Protein AF-A0A962YR96-F1 (afdb_monomer)

Structure (mmCIF, N/CA/C/O backbone):
data_AF-A0A962YR96-F1
#
_entry.id   AF-A0A962YR96-F1
#
loop_
_atom_site.group_PDB
_atom_site.id
_atom_site.type_symbol
_atom_site.label_atom_id
_atom_site.label_alt_id
_atom_site.label_comp_id
_atom_site.label_asym_id
_atom_site.label_entity_id
_atom_site.label_seq_id
_atom_site.pdbx_PDB_ins_code
_atom_site.Cartn_x
_atom_site.Cartn_y
_atom_site.Cartn_z
_atom_site.occupancy
_atom_site.B_iso_or_equiv
_atom_site.auth_seq_id
_atom_site.auth_comp_id
_atom_site.auth_asym_id
_atom_site.auth_atom_id
_atom_site.pdbx_PDB_model_num
ATOM 1 N N . MET A 1 1 ? 25.691 2.048 -33.014 1.00 63.41 1 MET A N 1
A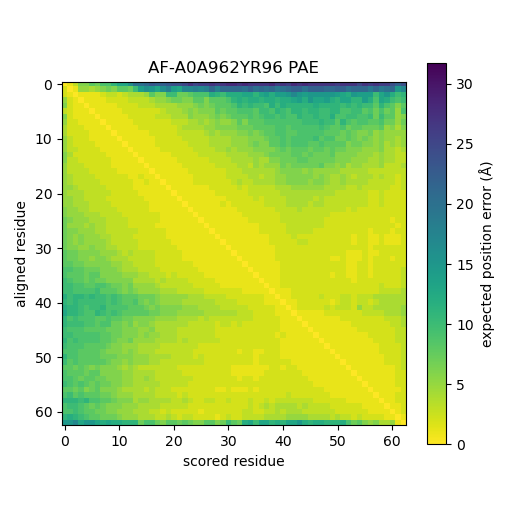TOM 2 C CA . MET A 1 1 ? 24.376 2.354 -32.402 1.00 63.41 1 MET A CA 1
ATOM 3 C C . MET A 1 1 ? 24.317 3.854 -32.160 1.00 63.41 1 MET A C 1
ATOM 5 O O . MET A 1 1 ? 25.215 4.362 -31.506 1.00 63.41 1 MET A O 1
ATOM 9 N N . ASN A 1 2 ? 23.342 4.560 -32.739 1.00 89.31 2 ASN A N 1
ATOM 10 C CA . ASN A 1 2 ? 23.233 6.023 -32.634 1.00 89.31 2 ASN A CA 1
ATOM 11 C C . ASN A 1 2 ? 22.784 6.429 -31.212 1.00 89.31 2 ASN A C 1
ATOM 13 O O . ASN A 1 2 ? 21.976 5.735 -30.588 1.00 89.31 2 ASN A O 1
ATOM 17 N N . GLU A 1 3 ? 23.299 7.546 -30.704 1.00 90.88 3 GLU A N 1
ATOM 18 C CA . GLU A 1 3 ? 22.954 8.146 -29.414 1.00 90.88 3 GLU A CA 1
ATOM 19 C C . GLU A 1 3 ? 21.439 8.317 -29.218 1.00 90.88 3 GLU A C 1
ATOM 21 O O . GLU A 1 3 ? 20.908 7.971 -28.162 1.00 90.88 3 GLU A O 1
ATOM 26 N N . ALA A 1 4 ? 20.704 8.708 -30.264 1.00 90.62 4 ALA A N 1
ATOM 27 C CA . ALA A 1 4 ? 19.244 8.816 -30.213 1.00 90.62 4 ALA A CA 1
ATOM 28 C C . ALA A 1 4 ? 18.560 7.470 -29.887 1.00 90.62 4 ALA A C 1
ATOM 30 O O . ALA A 1 4 ? 17.616 7.400 -29.095 1.00 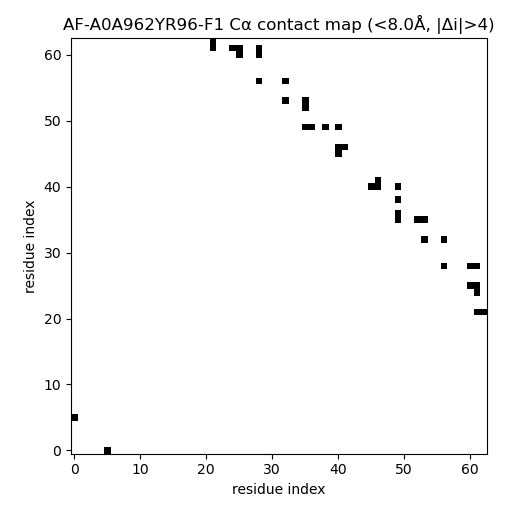90.62 4 ALA A O 1
ATOM 31 N N . GLN A 1 5 ? 19.072 6.368 -30.445 1.00 91.69 5 GLN A N 1
ATOM 32 C CA . GLN A 1 5 ? 18.557 5.020 -30.198 1.00 91.69 5 GLN A CA 1
ATOM 33 C C . GLN A 1 5 ? 18.911 4.531 -28.785 1.00 91.69 5 GLN A C 1
ATOM 35 O O . GLN A 1 5 ? 18.102 3.855 -28.142 1.00 91.69 5 GLN A O 1
ATOM 40 N N . ARG A 1 6 ? 20.095 4.898 -28.275 1.00 93.44 6 ARG A N 1
ATOM 41 C CA . ARG A 1 6 ? 20.498 4.654 -26.880 1.00 93.44 6 ARG A CA 1
ATOM 42 C C . ARG A 1 6 ? 19.579 5.385 -25.906 1.00 93.44 6 ARG A C 1
ATOM 44 O O . ARG A 1 6 ? 19.044 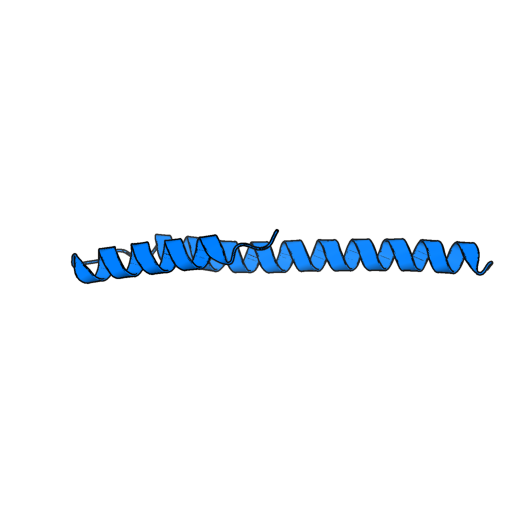4.753 -24.998 1.00 93.44 6 ARG A O 1
ATOM 51 N N . ASN A 1 7 ? 19.347 6.674 -26.126 1.00 94.81 7 ASN A N 1
ATOM 52 C CA . ASN A 1 7 ? 18.520 7.504 -25.252 1.00 94.81 7 ASN A CA 1
ATOM 53 C C . ASN A 1 7 ? 17.066 7.020 -25.222 1.00 94.81 7 ASN A C 1
ATOM 55 O O . ASN A 1 7 ? 16.475 6.921 -24.146 1.00 94.81 7 ASN A O 1
ATOM 59 N N . ARG A 1 8 ? 16.518 6.596 -26.369 1.00 93.50 8 ARG A N 1
ATOM 60 C CA . ARG A 1 8 ? 15.180 5.988 -26.430 1.00 93.50 8 ARG A CA 1
ATOM 61 C C . ARG A 1 8 ? 15.088 4.694 -25.619 1.00 93.50 8 ARG A C 1
ATOM 63 O O . ARG A 1 8 ? 14.131 4.516 -24.871 1.00 93.50 8 ARG A O 1
ATOM 70 N N . ARG A 1 9 ? 16.085 3.807 -25.720 1.00 93.50 9 ARG A N 1
ATOM 71 C CA . ARG A 1 9 ? 16.138 2.573 -24.913 1.00 93.50 9 ARG A CA 1
ATOM 72 C C . ARG A 1 9 ? 16.224 2.874 -23.416 1.00 93.50 9 ARG A C 1
ATOM 74 O O . ARG A 1 9 ? 15.499 2.265 -22.637 1.00 93.50 9 ARG A O 1
ATOM 81 N N . LEU A 1 10 ? 17.054 3.839 -23.019 1.00 95.56 10 LEU A N 1
ATOM 82 C CA . LEU A 1 10 ? 17.172 4.254 -21.619 1.00 95.56 10 LEU A CA 1
ATOM 83 C C . LEU A 1 10 ? 15.862 4.831 -21.073 1.00 95.56 10 LEU A C 1
ATOM 85 O O . LEU A 1 10 ? 15.501 4.532 -19.938 1.00 95.56 10 LEU A O 1
ATOM 89 N N . LEU A 1 11 ? 15.132 5.616 -21.870 1.00 95.56 11 LEU A N 1
ATOM 90 C CA . LEU A 1 11 ? 13.827 6.145 -21.473 1.00 95.56 11 LEU A CA 1
ATOM 91 C C . LEU A 1 11 ? 12.815 5.021 -21.215 1.00 95.56 11 LEU A C 1
ATOM 93 O O . LEU A 1 11 ? 12.161 5.025 -20.175 1.00 95.56 11 LEU A O 1
ATOM 97 N N . VAL A 1 12 ? 12.738 4.036 -22.114 1.00 95.81 12 VAL A N 1
ATOM 98 C CA . VAL A 1 12 ? 11.853 2.870 -21.954 1.00 95.81 12 VAL A CA 1
ATOM 99 C C . VAL A 1 12 ? 12.205 2.086 -20.688 1.00 95.81 12 VAL A C 1
ATOM 101 O O . VAL A 1 12 ? 11.317 1.756 -19.907 1.00 95.81 12 VAL A O 1
ATOM 104 N N . ILE A 1 13 ? 13.495 1.842 -20.435 1.00 95.69 13 ILE A N 1
ATOM 105 C CA . ILE A 1 13 ? 13.947 1.143 -19.222 1.00 95.69 13 ILE A CA 1
ATOM 106 C C . ILE A 1 13 ? 13.563 1.931 -17.963 1.00 95.69 13 ILE A C 1
ATOM 108 O O . ILE A 1 13 ? 13.043 1.350 -17.014 1.00 95.69 13 ILE A O 1
ATOM 112 N N . LYS A 1 14 ? 13.758 3.257 -17.955 1.00 95.94 14 LYS A N 1
ATOM 113 C CA . LYS A 1 14 ? 13.363 4.116 -16.826 1.00 95.94 14 LYS A CA 1
ATOM 114 C C . LYS A 1 14 ? 11.856 4.067 -16.568 1.00 95.94 14 LYS A C 1
ATOM 116 O O . LYS A 1 14 ? 11.444 3.946 -15.416 1.00 95.94 14 LYS A O 1
ATOM 121 N N . GLN A 1 15 ? 11.038 4.119 -17.618 1.00 95.44 15 GLN A N 1
ATOM 122 C CA . GLN A 1 15 ? 9.580 4.012 -17.506 1.00 95.44 15 GLN A CA 1
ATOM 123 C C . GLN A 1 15 ? 9.148 2.636 -16.985 1.00 95.44 15 GLN A C 1
ATOM 125 O O . GLN A 1 15 ? 8.288 2.552 -16.105 1.00 95.44 15 GLN A O 1
ATOM 130 N N . ALA A 1 16 ? 9.776 1.563 -17.471 1.00 95.62 16 ALA A N 1
ATOM 131 C CA . ALA A 1 16 ? 9.512 0.207 -17.006 1.00 95.62 16 ALA A CA 1
ATOM 132 C C . ALA A 1 16 ? 9.885 0.032 -15.525 1.00 95.62 16 ALA A C 1
ATOM 134 O O . ALA A 1 16 ? 9.087 -0.501 -14.755 1.00 95.62 16 ALA A O 1
ATOM 135 N N . ALA A 1 17 ? 11.048 0.543 -15.109 1.00 95.69 17 ALA A N 1
ATOM 136 C CA . ALA A 1 17 ? 11.503 0.501 -13.721 1.00 95.69 17 ALA A CA 1
ATOM 137 C C . ALA A 1 17 ? 10.590 1.312 -12.787 1.00 95.69 17 ALA A C 1
ATOM 139 O O . ALA A 1 17 ? 10.191 0.815 -11.737 1.00 95.69 17 ALA A O 1
ATOM 140 N N . SER A 1 18 ? 10.195 2.525 -13.188 1.00 94.50 18 SER A N 1
ATOM 141 C CA . SER A 1 18 ? 9.226 3.347 -12.447 1.00 94.50 18 SER A CA 1
ATOM 142 C C . SER A 1 18 ? 7.880 2.633 -12.288 1.00 94.50 18 SER A C 1
ATOM 144 O O . SER A 1 18 ? 7.331 2.587 -11.189 1.00 94.50 18 SER A O 1
ATOM 146 N N . SER A 1 19 ? 7.386 2.009 -13.360 1.00 94.44 19 SER A N 1
ATOM 147 C CA . SER A 1 19 ? 6.127 1.258 -13.331 1.00 94.44 19 SER A CA 1
ATOM 14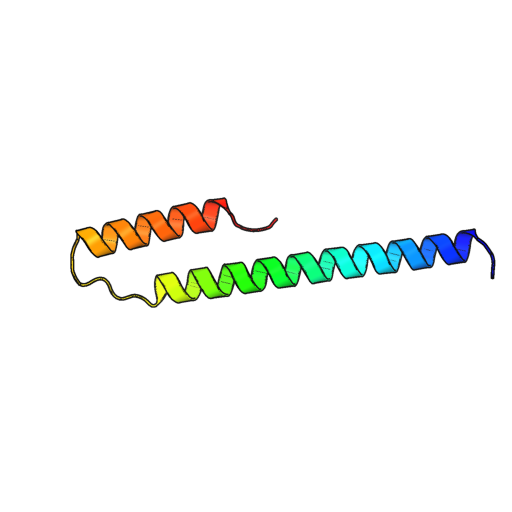8 C C . SER A 1 19 ? 6.217 0.017 -12.440 1.00 94.44 19 SER A C 1
ATOM 150 O O . SER A 1 19 ? 5.279 -0.287 -11.708 1.00 94.44 19 SER A O 1
ATOM 152 N N . ALA A 1 20 ? 7.344 -0.701 -12.477 1.00 95.62 20 ALA A N 1
ATOM 153 C CA . ALA A 1 20 ? 7.586 -1.856 -11.616 1.00 95.62 20 ALA A CA 1
ATOM 154 C C . ALA A 1 20 ? 7.647 -1.459 -10.138 1.00 95.62 20 ALA A C 1
ATOM 156 O O . ALA A 1 20 ? 7.005 -2.098 -9.308 1.00 95.62 20 ALA A O 1
ATOM 157 N N . ARG A 1 21 ? 8.349 -0.364 -9.825 1.00 95.88 21 ARG A N 1
ATOM 158 C CA . ARG A 1 21 ? 8.419 0.190 -8.473 1.00 95.88 21 ARG A CA 1
ATOM 159 C C . ARG A 1 21 ? 7.033 0.550 -7.941 1.00 95.88 21 ARG A C 1
ATOM 161 O O . ARG A 1 21 ? 6.678 0.089 -6.865 1.00 95.88 21 ARG A O 1
ATOM 168 N N . ARG A 1 22 ? 6.226 1.280 -8.719 1.00 95.00 22 ARG A N 1
ATOM 169 C CA . ARG A 1 22 ? 4.857 1.647 -8.319 1.00 95.00 22 ARG A CA 1
ATOM 170 C C . ARG A 1 22 ? 3.992 0.418 -8.030 1.00 95.00 22 ARG A C 1
ATOM 172 O O . ARG A 1 22 ? 3.274 0.400 -7.038 1.00 95.00 22 ARG A O 1
ATOM 179 N N . ARG A 1 23 ? 4.075 -0.626 -8.865 1.00 96.19 23 ARG A N 1
ATOM 180 C CA . ARG A 1 23 ? 3.358 -1.890 -8.613 1.00 96.19 23 ARG A CA 1
ATOM 181 C C . ARG A 1 23 ? 3.805 -2.557 -7.315 1.00 96.19 23 ARG A C 1
ATOM 183 O O . ARG A 1 23 ? 2.956 -3.041 -6.581 1.00 96.19 23 ARG A O 1
ATOM 190 N N . SER A 1 24 ? 5.108 -2.567 -7.036 1.00 97.31 24 SER A N 1
ATOM 191 C CA . SER A 1 24 ? 5.642 -3.119 -5.788 1.00 97.31 24 SER A CA 1
ATOM 192 C C . SER A 1 24 ? 5.149 -2.338 -4.570 1.00 97.31 24 SER A C 1
ATOM 194 O O . SER A 1 24 ? 4.717 -2.942 -3.598 1.00 97.31 24 SER A O 1
ATOM 196 N N . GLU A 1 25 ? 5.180 -1.007 -4.629 1.00 97.00 25 GLU A N 1
ATOM 197 C CA . GLU A 1 25 ? 4.702 -0.143 -3.545 1.00 97.00 25 GLU A CA 1
ATOM 198 C C . GLU A 1 25 ? 3.200 -0.347 -3.294 1.00 97.00 25 GLU A C 1
ATOM 200 O O . GLU A 1 25 ? 2.781 -0.478 -2.146 1.00 97.00 25 GLU A O 1
ATOM 205 N N . LEU A 1 26 ? 2.396 -0.439 -4.360 1.00 97.19 26 LEU A N 1
ATOM 206 C CA . LEU A 1 26 ? 0.967 -0.748 -4.268 1.00 97.19 26 LEU A CA 1
ATOM 207 C C . LEU A 1 26 ? 0.697 -2.139 -3.690 1.00 97.19 26 LEU A C 1
ATOM 209 O O . LEU A 1 26 ? -0.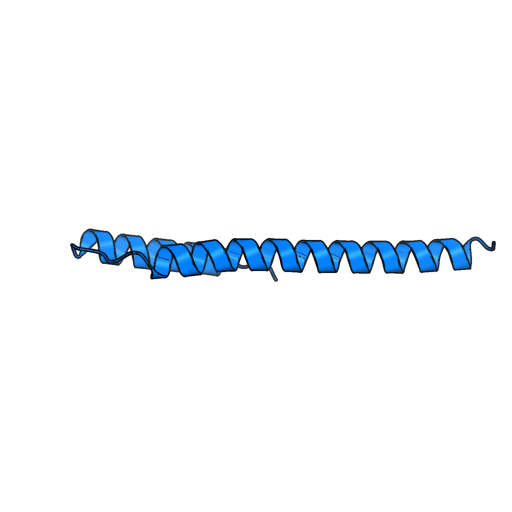213 -2.278 -2.880 1.00 97.19 26 LEU A O 1
ATOM 213 N N . ALA A 1 27 ? 1.474 -3.153 -4.076 1.00 97.81 27 ALA A N 1
ATOM 214 C CA . ALA A 1 27 ? 1.329 -4.505 -3.540 1.00 97.81 27 ALA A CA 1
ATOM 215 C C . ALA A 1 27 ? 1.597 -4.532 -2.029 1.00 97.81 27 ALA A C 1
ATOM 217 O O . ALA A 1 27 ? 0.765 -5.011 -1.268 1.00 97.81 27 ALA A O 1
ATOM 218 N N . THR A 1 28 ? 2.695 -3.920 -1.577 1.00 97.44 28 THR A N 1
ATOM 219 C CA . THR A 1 28 ? 3.005 -3.805 -0.144 1.00 97.44 28 THR A CA 1
ATOM 220 C C . THR A 1 28 ? 1.950 -3.001 0.615 1.00 97.44 28 THR A C 1
ATOM 222 O O . THR A 1 28 ? 1.621 -3.322 1.757 1.00 97.44 28 THR A O 1
ATOM 225 N N . TRP A 1 29 ? 1.411 -1.941 0.007 1.00 97.88 29 TRP A N 1
ATOM 226 C CA . TRP A 1 29 ? 0.301 -1.194 0.592 1.00 97.88 29 TRP A CA 1
ATOM 227 C C . TRP A 1 29 ? -0.944 -2.081 0.755 1.00 97.88 29 TRP A C 1
ATOM 229 O O . TRP A 1 29 ? -1.532 -2.101 1.836 1.00 97.88 29 TRP A O 1
ATOM 239 N N . GLN A 1 30 ? -1.291 -2.864 -0.271 1.00 98.06 30 GLN A N 1
ATOM 240 C CA . GLN A 1 30 ? -2.437 -3.774 -0.248 1.00 98.06 30 GLN A CA 1
ATOM 241 C C . GLN A 1 30 ? -2.270 -4.870 0.810 1.00 98.06 30 GLN A C 1
ATOM 243 O O . GLN A 1 30 ? -3.186 -5.105 1.588 1.00 98.06 30 GLN A O 1
ATOM 248 N N . GLU A 1 31 ? -1.085 -5.474 0.918 1.00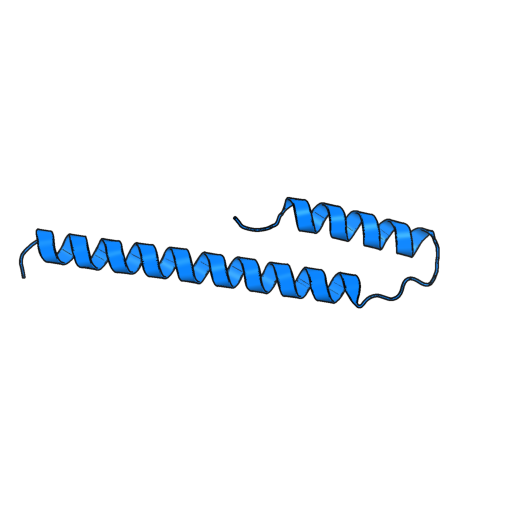 98.12 31 GLU A N 1
ATOM 249 C CA . GLU A 1 31 ? -0.785 -6.478 1.949 1.00 98.12 31 GLU A CA 1
ATOM 250 C C . GLU A 1 31 ? -1.027 -5.939 3.366 1.00 98.12 31 GLU A C 1
ATOM 252 O O . GLU A 1 31 ? -1.605 -6.620 4.213 1.00 98.12 31 GLU A O 1
ATOM 257 N N . ARG A 1 32 ? -0.617 -4.691 3.634 1.00 97.69 32 ARG A N 1
ATOM 258 C CA . ARG A 1 32 ? -0.860 -4.035 4.930 1.00 97.69 32 ARG A CA 1
ATOM 259 C C . ARG A 1 32 ? -2.340 -3.765 5.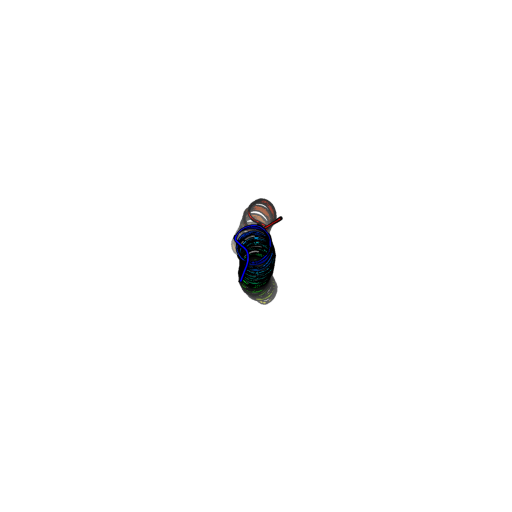162 1.00 97.69 32 ARG A C 1
ATOM 261 O O . ARG A 1 32 ? -2.809 -3.911 6.289 1.00 97.69 32 ARG A O 1
ATOM 268 N N . TYR A 1 33 ? -3.055 -3.366 4.116 1.00 97.81 33 TYR A N 1
ATOM 269 C CA . TYR A 1 33 ? -4.485 -3.101 4.181 1.00 97.81 33 TYR A CA 1
ATOM 270 C C . TYR A 1 33 ? -5.258 -4.378 4.521 1.00 97.81 33 TYR A C 1
ATOM 272 O O . TYR A 1 33 ? -6.014 -4.401 5.493 1.00 97.81 33 TYR A O 1
ATOM 280 N N . ASP A 1 34 ? -4.981 -5.461 3.798 1.00 98.06 34 ASP A N 1
ATOM 281 C CA . ASP A 1 34 ? -5.599 -6.770 4.009 1.00 98.06 34 ASP A CA 1
ATOM 282 C C . ASP A 1 34 ? -5.266 -7.318 5.401 1.00 98.06 34 ASP A C 1
ATOM 284 O O . ASP A 1 34 ? -6.137 -7.838 6.103 1.00 98.06 34 ASP A O 1
ATOM 288 N N . HIS A 1 35 ? -4.017 -7.145 5.849 1.00 97.75 35 HIS A N 1
ATOM 289 C CA . HIS A 1 35 ? -3.613 -7.520 7.199 1.00 97.75 35 HIS A CA 1
ATOM 290 C C . HIS A 1 35 ? -4.434 -6.778 8.258 1.00 97.75 35 HIS A C 1
ATOM 292 O O . HIS A 1 35 ? -5.012 -7.426 9.132 1.00 97.75 35 HIS A O 1
ATOM 298 N N . LEU A 1 36 ? -4.540 -5.447 8.165 1.00 97.00 36 LEU A N 1
ATOM 299 C CA . LEU A 1 36 ? -5.336 -4.657 9.105 1.00 97.00 36 LEU A CA 1
ATOM 300 C C . LEU A 1 36 ? -6.811 -5.061 9.082 1.00 97.00 36 LEU A C 1
ATOM 302 O O . LEU A 1 36 ? -7.402 -5.166 10.150 1.00 97.00 36 LEU A O 1
ATOM 306 N N . GLN A 1 37 ? -7.398 -5.339 7.915 1.00 96.31 37 GLN A N 1
ATOM 307 C CA . GLN A 1 37 ? -8.785 -5.812 7.815 1.00 96.31 37 GLN A CA 1
ATOM 308 C C . GLN A 1 37 ? -8.998 -7.211 8.408 1.00 96.31 37 GLN A C 1
ATOM 310 O O . GLN A 1 37 ? -10.080 -7.509 8.909 1.00 96.31 37 GLN A O 1
ATOM 315 N N . SER A 1 38 ? -7.979 -8.073 8.372 1.00 97.50 38 SER A N 1
ATOM 316 C CA . SER A 1 38 ? -8.066 -9.429 8.926 1.00 97.50 38 SER A CA 1
ATOM 317 C C . SER A 1 38 ? -8.129 -9.458 10.460 1.00 97.50 38 SER A C 1
ATOM 319 O O . SER A 1 38 ? -8.592 -10.444 11.045 1.00 97.50 38 SER A O 1
ATOM 321 N N . ILE A 1 39 ? -7.684 -8.384 11.123 1.00 96.50 39 ILE A N 1
ATOM 322 C CA . ILE A 1 39 ? -7.706 -8.261 12.581 1.00 96.50 39 ILE A CA 1
ATOM 323 C C . ILE A 1 39 ? -9.160 -8.182 13.055 1.00 96.50 39 ILE A C 1
ATOM 325 O O . ILE A 1 39 ? -9.945 -7.364 12.582 1.00 96.50 39 ILE A O 1
ATOM 329 N N . ARG A 1 40 ? -9.515 -9.030 14.025 1.00 96.81 40 ARG A N 1
ATOM 330 C CA . ARG A 1 40 ? -10.829 -9.009 14.679 1.00 96.81 40 ARG A CA 1
ATOM 331 C C . ARG A 1 40 ? -10.717 -8.299 16.030 1.00 96.81 40 ARG A C 1
ATOM 333 O O . ARG A 1 40 ? -10.248 -8.940 16.976 1.00 96.81 40 ARG A O 1
ATOM 340 N N . PRO A 1 41 ? -11.119 -7.021 16.136 1.00 96.50 41 PRO A N 1
ATOM 341 C CA . PRO A 1 41 ? -11.096 -6.305 17.404 1.00 96.50 41 PRO A CA 1
ATOM 342 C C . PRO A 1 41 ? -12.075 -6.940 18.397 1.00 96.50 41 PRO A C 1
ATOM 344 O O . PRO A 1 41 ? -13.157 -7.401 18.030 1.00 96.50 41 PRO A O 1
ATOM 347 N N . ARG A 1 42 ? -11.678 -6.981 19.666 1.00 97.31 42 ARG A N 1
ATOM 348 C CA . ARG A 1 42 ? -12.442 -7.552 20.787 1.00 97.31 42 ARG A CA 1
ATOM 349 C C . ARG A 1 42 ? -12.984 -6.487 21.734 1.00 97.31 42 ARG A C 1
ATOM 351 O O . ARG A 1 42 ? -13.725 -6.811 22.658 1.00 97.31 42 ARG A O 1
ATOM 358 N N . SER A 1 43 ? -12.608 -5.231 21.519 1.00 98.12 43 SER A N 1
ATOM 359 C CA . SER A 1 43 ? -13.086 -4.080 22.276 1.00 98.12 43 SER A CA 1
ATOM 360 C C . SER A 1 43 ? -13.356 -2.892 21.357 1.00 98.12 43 SER A C 1
ATOM 362 O O . SER A 1 43 ? -12.831 -2.812 20.246 1.00 98.12 43 SER A O 1
ATOM 364 N N . GLU A 1 44 ? -14.143 -1.941 21.854 1.00 97.69 44 GLU A N 1
ATOM 365 C CA . GLU A 1 44 ? -14.414 -0.681 21.159 1.00 97.69 44 GLU A CA 1
ATOM 366 C C . GLU A 1 44 ? -13.123 0.112 20.898 1.00 97.69 44 GLU A C 1
ATOM 368 O O . GLU A 1 44 ? -12.922 0.647 19.811 1.00 97.69 44 GLU A O 1
ATOM 373 N N . ALA A 1 45 ? -12.197 0.122 21.862 1.00 97.69 45 ALA A N 1
ATOM 374 C CA . ALA A 1 45 ? -10.904 0.784 21.709 1.00 97.69 45 ALA A CA 1
ATOM 375 C C . ALA A 1 45 ? -10.066 0.161 20.577 1.00 97.69 45 ALA A C 1
ATOM 377 O O . ALA A 1 45 ? -9.469 0.881 19.779 1.00 97.69 45 ALA A O 1
ATOM 378 N N . GLU A 1 46 ? -10.055 -1.171 20.465 1.00 97.69 46 GLU A N 1
ATOM 379 C CA . GLU A 1 46 ? -9.380 -1.866 19.360 1.00 97.69 46 GLU A CA 1
ATOM 380 C C . GLU A 1 46 ? -10.052 -1.588 18.013 1.00 97.69 46 GLU A C 1
ATOM 382 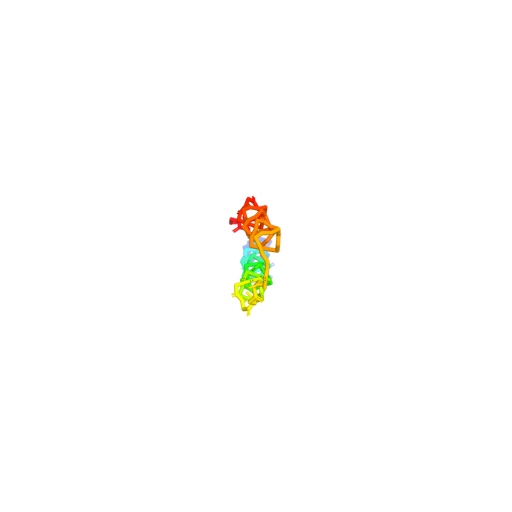O O . GLU A 1 46 ? -9.362 -1.402 17.012 1.00 97.69 46 GLU A O 1
ATOM 387 N N . HIS A 1 47 ? -11.385 -1.510 17.983 1.00 97.75 47 HIS A N 1
ATOM 388 C CA . HIS A 1 47 ? -12.128 -1.176 16.771 1.00 97.75 47 HIS A CA 1
ATOM 389 C C . HIS A 1 47 ? -11.796 0.246 16.289 1.00 97.75 47 HIS A C 1
ATOM 391 O O . HIS A 1 47 ? -11.524 0.471 15.109 1.00 97.75 47 HIS A O 1
ATOM 397 N N . GLN A 1 48 ? -11.727 1.208 17.212 1.00 98.06 48 GLN A N 1
ATOM 398 C CA . GLN A 1 48 ? -11.313 2.578 16.909 1.00 98.06 48 GLN A CA 1
ATOM 399 C C . GLN A 1 48 ? -9.858 2.648 16.433 1.00 98.06 48 GLN A C 1
ATOM 401 O O . GLN A 1 48 ? -9.571 3.338 15.454 1.00 98.06 48 GLN A O 1
ATOM 406 N N . ALA A 1 49 ? -8.948 1.906 17.070 1.00 97.56 49 ALA A N 1
ATOM 407 C CA . ALA A 1 49 ? -7.551 1.838 16.652 1.00 97.56 49 ALA A CA 1
ATOM 408 C C . ALA A 1 49 ? -7.403 1.252 15.237 1.00 97.56 49 ALA A C 1
ATOM 410 O O . ALA A 1 49 ? -6.661 1.798 14.420 1.00 97.56 49 ALA A O 1
ATOM 411 N N . GLN A 1 50 ? -8.147 0.189 14.915 1.00 97.88 50 GLN A N 1
ATOM 412 C CA . GLN A 1 50 ? -8.177 -0.399 13.574 1.00 97.88 50 GLN A CA 1
ATOM 413 C C . GLN A 1 50 ? -8.691 0.603 12.533 1.00 97.88 50 GLN A C 1
ATOM 415 O O . GLN A 1 50 ? -8.067 0.773 11.485 1.00 97.88 50 GLN A O 1
ATOM 420 N N . ALA A 1 51 ? -9.787 1.308 12.826 1.00 97.06 51 ALA A N 1
ATOM 421 C CA . ALA A 1 51 ? -10.344 2.319 11.930 1.00 97.06 51 ALA A CA 1
ATOM 422 C C . ALA A 1 51 ? -9.363 3.480 11.681 1.00 97.06 51 ALA A C 1
ATOM 424 O O . ALA A 1 51 ? -9.172 3.897 10.537 1.00 97.06 51 ALA A O 1
ATOM 425 N N . GLN A 1 52 ? -8.691 3.968 12.729 1.00 97.88 52 GLN A N 1
ATOM 426 C CA . GLN A 1 52 ? -7.665 5.008 12.610 1.00 97.88 52 GLN A CA 1
ATOM 427 C C . GLN A 1 52 ? -6.460 4.525 11.794 1.00 97.88 52 GLN A C 1
ATOM 429 O O . GLN A 1 52 ? -5.984 5.247 10.917 1.00 97.88 52 GLN A O 1
ATOM 434 N N . ALA A 1 53 ? -5.994 3.295 12.026 1.00 97.62 53 ALA A N 1
ATOM 435 C CA . ALA A 1 53 ? -4.891 2.706 11.272 1.00 97.62 53 ALA A CA 1
ATOM 436 C C . ALA A 1 53 ? -5.227 2.562 9.779 1.00 97.62 53 ALA A C 1
ATOM 438 O O . ALA A 1 53 ? -4.407 2.919 8.933 1.00 97.62 53 ALA A O 1
ATOM 439 N N . LEU A 1 54 ? -6.441 2.108 9.447 1.00 97.81 54 LEU A N 1
ATOM 440 C CA . LEU A 1 54 ? -6.919 2.026 8.063 1.00 97.81 54 LEU A CA 1
ATOM 441 C C . LEU A 1 54 ? -7.001 3.411 7.407 1.00 97.81 54 LEU A C 1
ATOM 443 O O . LEU A 1 54 ? -6.556 3.574 6.272 1.00 97.81 54 LEU A O 1
ATOM 447 N N . ALA A 1 55 ? -7.500 4.424 8.122 1.00 97.56 55 ALA A N 1
ATOM 448 C CA . ALA A 1 55 ? -7.570 5.792 7.610 1.00 97.56 55 ALA A CA 1
ATOM 449 C C . ALA A 1 55 ? -6.178 6.381 7.318 1.00 97.56 55 ALA A C 1
ATOM 451 O O . ALA A 1 55 ? -5.979 7.014 6.280 1.00 97.56 55 ALA A O 1
ATOM 452 N N . LEU A 1 56 ? -5.204 6.151 8.204 1.00 97.25 56 LEU A N 1
ATOM 453 C CA . LEU A 1 56 ? -3.814 6.568 7.994 1.00 97.25 56 LEU A CA 1
ATOM 454 C C . LEU A 1 56 ? -3.168 5.822 6.823 1.00 97.25 56 LEU A C 1
ATOM 456 O O . LEU A 1 56 ? -2.455 6.425 6.019 1.00 97.25 56 LEU A O 1
ATOM 460 N N . LEU A 1 57 ? -3.435 4.520 6.694 1.00 97.06 57 LEU A N 1
ATOM 461 C CA . LEU A 1 57 ? -2.907 3.725 5.594 1.00 97.06 57 LEU A CA 1
ATOM 462 C C . LEU A 1 57 ? -3.447 4.218 4.244 1.00 97.06 57 LEU A C 1
ATOM 464 O O . LEU A 1 57 ? -2.655 4.390 3.316 1.00 97.06 57 LEU A O 1
ATOM 468 N N . GLU A 1 58 ? -4.743 4.519 4.137 1.00 95.75 58 GLU A N 1
ATOM 469 C CA . GLU A 1 58 ? -5.351 5.041 2.903 1.00 95.75 58 GLU A CA 1
ATOM 470 C C . GLU A 1 58 ? -4.727 6.377 2.472 1.00 95.75 58 GLU A C 1
ATOM 472 O O . GLU A 1 58 ? -4.428 6.572 1.295 1.00 95.75 58 GLU A O 1
ATOM 477 N N . GLN A 1 59 ? -4.428 7.271 3.422 1.00 96.62 59 GLN A N 1
ATOM 478 C CA . GLN A 1 59 ? -3.741 8.540 3.131 1.00 96.62 59 GLN A CA 1
ATOM 479 C C . GLN A 1 59 ? -2.342 8.338 2.528 1.00 96.62 59 GLN A C 1
ATOM 481 O O . GLN A 1 59 ? -1.860 9.192 1.784 1.00 96.62 59 GLN A O 1
ATOM 486 N N . SER A 1 60 ? -1.696 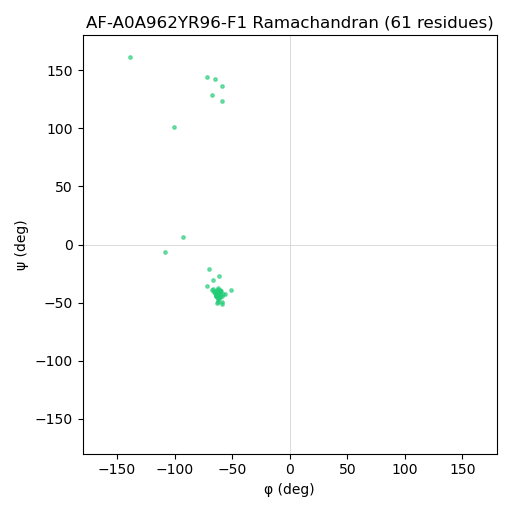7.207 2.824 1.00 94.81 60 SER A N 1
ATOM 487 C CA . SER A 1 60 ? -0.363 6.858 2.319 1.00 94.81 60 SER A CA 1
ATOM 488 C C . SER A 1 60 ? -0.369 6.026 1.030 1.00 94.81 60 SER A C 1
ATOM 490 O O . SER A 1 60 ? 0.693 5.579 0.591 1.00 94.81 60 SER A O 1
ATOM 492 N N . ARG A 1 61 ? -1.537 5.799 0.413 1.00 94.69 61 ARG A N 1
ATOM 493 C CA . ARG A 1 61 ? -1.654 4.961 -0.783 1.00 94.69 61 ARG A CA 1
ATOM 494 C C . ARG A 1 61 ? -0.796 5.498 -1.942 1.00 94.69 61 ARG A C 1
ATOM 496 O O . ARG A 1 61 ? -0.997 6.641 -2.368 1.00 94.69 61 ARG A O 1
ATOM 503 N N . PRO A 1 62 ? 0.124 4.686 -2.500 1.00 92.25 62 PRO A N 1
ATOM 504 C CA . PRO A 1 62 ? 0.912 5.077 -3.667 1.00 92.25 62 PRO A CA 1
ATOM 505 C C . PRO A 1 62 ? 0.015 5.413 -4.870 1.00 92.25 62 PRO A C 1
ATOM 507 O O . PRO A 1 62 ? -0.940 4.690 -5.153 1.00 92.25 62 PRO A O 1
ATOM 510 N N . ARG A 1 63 ? 0.326 6.507 -5.580 1.00 84.00 63 ARG A N 1
ATOM 511 C CA . ARG A 1 63 ? -0.372 6.958 -6.801 1.00 84.00 63 ARG A CA 1
ATOM 512 C C . ARG A 1 63 ? 0.371 6.551 -8.069 1.00 84.00 63 ARG A C 1
ATOM 514 O O . ARG A 1 63 ? 1.621 6.668 -8.093 1.00 84.00 63 ARG A O 1
#

Solvent-accessible surface area (backbone atoms only — not comparable to full-atom values): 3663 Å² total; per-residue (Å²): 134,58,69,71,60,52,51,51,52,51,51,53,51,51,52,51,51,52,53,50,50,51,52,52,51,40,49,56,50,47,54,53,50,53,53,59,67,67,58,78,62,89,45,71,69,46,45,51,50,48,53,52,51,51,56,56,51,60,76,65,58,75,129

Sequence (63 aa):
MNEAQRNRRLLVIKQAASSARRRSELATWQERYDHLQSIRPRSEAEHQAQAQALALLEQSRPR

Foldseek 3Di:
DDPVVVVVVVVVVVVVVVVVVLVVQQVVLVVVLVVLVVDDDPDPVSVVVSVVVNVVSVVVHRD

Radius of gyration: 19.62 Å; Cα contacts (8 Å, |Δi|>4): 20; chains: 1; bounding box: 39×18×55 Å

Secondary structure (DSSP, 8-state):
--HHHHHHHHHHHHHHHHHHHHHHHHHHHHHHHHHHHH---SSHHHHHHHHHHHHHHHHT---

Mean predicted aligned error: 4.24 Å

pLDDT: mean 95.41, std 4.77, range [63.41, 98.12]